Protein AF-A0A7V9I2T6-F1 (afdb_monomer_lite)

Structure (mmCIF, N/CA/C/O backbone):
data_AF-A0A7V9I2T6-F1
#
_entry.id   AF-A0A7V9I2T6-F1
#
loop_
_atom_site.group_PDB
_atom_site.id
_atom_site.type_symbol
_atom_site.label_atom_id
_atom_site.label_alt_id
_atom_site.label_comp_id
_atom_site.label_asym_id
_atom_site.label_entity_id
_atom_site.label_seq_id
_atom_site.pdbx_PDB_ins_code
_atom_site.Cartn_x
_atom_site.Cartn_y
_atom_site.Cartn_z
_atom_site.occupancy
_atom_site.B_iso_or_equiv
_atom_site.auth_seq_id
_atom_site.auth_comp_id
_atom_site.auth_asym_id
_atom_site.auth_atom_id
_atom_site.pdbx_PDB_model_num
ATOM 1 N N . MET A 1 1 ? -1.029 -9.983 8.462 1.00 83.38 1 MET A N 1
ATOM 2 C CA . MET A 1 1 ? -0.947 -9.774 7.002 1.00 83.38 1 MET A CA 1
ATOM 3 C C . MET A 1 1 ? -0.126 -8.538 6.626 1.00 83.38 1 MET A C 1
ATOM 5 O O . MET A 1 1 ? 0.901 -8.696 5.982 1.00 83.38 1 MET A O 1
ATOM 9 N N . LEU A 1 2 ? -0.527 -7.311 7.005 1.00 92.25 2 LEU A N 1
ATOM 10 C CA . LEU A 1 2 ? 0.194 -6.090 6.578 1.00 92.25 2 LEU A CA 1
ATOM 11 C C . LEU A 1 2 ? 1.650 -6.034 7.056 1.00 92.25 2 LEU A C 1
ATOM 13 O O . LEU A 1 2 ? 2.530 -5.641 6.303 1.00 92.25 2 LEU A O 1
ATOM 17 N N . ARG A 1 3 ? 1.924 -6.488 8.281 1.00 95.38 3 ARG A N 1
ATOM 18 C CA . ARG A 1 3 ? 3.292 -6.562 8.807 1.00 95.38 3 ARG A CA 1
ATOM 19 C C . ARG A 1 3 ? 4.178 -7.492 7.972 1.00 95.38 3 ARG A C 1
ATOM 21 O O . ARG A 1 3 ? 5.320 -7.145 7.697 1.00 95.38 3 ARG A O 1
ATOM 28 N N . GLU A 1 4 ? 3.675 -8.665 7.578 1.00 95.12 4 GLU A N 1
ATOM 29 C CA . GLU A 1 4 ? 4.430 -9.578 6.711 1.00 95.12 4 GLU A CA 1
ATOM 30 C C . GLU A 1 4 ? 4.675 -8.962 5.329 1.00 95.12 4 GLU A C 1
ATOM 32 O O . GLU A 1 4 ? 5.794 -9.035 4.824 1.00 95.12 4 GLU A O 1
ATOM 37 N N . LEU A 1 5 ? 3.661 -8.303 4.755 1.00 94.38 5 LEU A N 1
ATOM 38 C CA . LEU A 1 5 ? 3.783 -7.588 3.484 1.00 94.38 5 LEU A CA 1
ATOM 39 C C . LEU A 1 5 ? 4.860 -6.496 3.553 1.00 94.38 5 LEU A C 1
ATOM 41 O O . LEU A 1 5 ? 5.720 -6.418 2.682 1.00 94.38 5 LEU A O 1
ATOM 45 N N . TYR A 1 6 ? 4.856 -5.685 4.610 1.00 96.56 6 TYR A N 1
ATOM 46 C CA . TYR A 1 6 ? 5.815 -4.592 4.786 1.00 96.56 6 TYR A CA 1
ATOM 47 C C . TYR A 1 6 ? 7.231 -5.099 5.036 1.00 96.56 6 TYR A C 1
ATOM 49 O O . TYR A 1 6 ? 8.178 -4.567 4.464 1.00 96.56 6 TYR A O 1
ATOM 57 N N . ARG A 1 7 ? 7.383 -6.207 5.769 1.00 96.31 7 ARG A N 1
ATOM 58 C CA . ARG A 1 7 ? 8.673 -6.895 5.899 1.00 96.31 7 ARG A CA 1
ATOM 59 C C . ARG A 1 7 ? 9.190 -7.392 4.549 1.00 96.31 7 ARG A C 1
ATOM 61 O O . ARG A 1 7 ? 10.387 -7.298 4.270 1.00 96.31 7 ARG A O 1
ATOM 68 N N . TRP A 1 8 ? 8.306 -7.923 3.704 1.00 94.56 8 TRP A N 1
ATOM 69 C CA . TRP A 1 8 ? 8.670 -8.331 2.349 1.00 94.56 8 TRP A CA 1
ATOM 70 C C . TRP A 1 8 ? 9.059 -7.125 1.481 1.00 94.56 8 TRP A C 1
ATOM 72 O O . TRP A 1 8 ? 10.072 -7.202 0.785 1.00 94.56 8 TRP A O 1
ATOM 82 N N . TYR A 1 9 ? 8.338 -6.000 1.574 1.00 95.56 9 TYR A N 1
ATOM 83 C CA . TYR A 1 9 ? 8.719 -4.749 0.910 1.00 95.56 9 TYR A CA 1
ATOM 84 C C . TYR A 1 9 ? 10.081 -4.242 1.368 1.00 95.56 9 TYR A C 1
ATOM 86 O O . TYR A 1 9 ? 10.913 -3.952 0.516 1.00 95.56 9 TYR A O 1
ATOM 94 N N . ARG A 1 10 ? 10.355 -4.226 2.676 1.00 95.25 10 ARG A N 1
ATOM 95 C CA . ARG A 1 10 ? 11.659 -3.841 3.230 1.00 95.25 10 ARG A CA 1
ATOM 96 C C . ARG A 1 10 ? 12.787 -4.692 2.657 1.00 95.25 10 ARG A C 1
ATOM 98 O O . ARG A 1 10 ? 13.790 -4.162 2.192 1.00 95.25 10 ARG A O 1
ATOM 105 N N . ARG A 1 11 ? 12.605 -6.017 2.631 1.00 96.31 11 ARG A N 1
ATOM 106 C CA . ARG A 1 11 ? 13.596 -6.952 2.071 1.00 96.31 11 ARG A CA 1
ATOM 107 C C . ARG A 1 11 ? 13.828 -6.739 0.570 1.00 96.31 11 ARG A C 1
ATOM 109 O O . ARG A 1 11 ? 14.935 -6.974 0.098 1.00 96.31 11 ARG A O 1
ATOM 116 N N . ASN A 1 12 ? 12.810 -6.308 -0.172 1.00 94.88 12 ASN A N 1
ATOM 117 C CA . ASN A 1 12 ? 12.843 -6.204 -1.631 1.00 94.88 12 ASN A CA 1
ATOM 118 C C . ASN A 1 12 ? 12.733 -4.759 -2.137 1.00 94.88 12 ASN A C 1
ATOM 120 O O . ASN A 1 12 ? 12.346 -4.565 -3.289 1.00 94.88 12 ASN A O 1
ATOM 124 N N . GLU A 1 13 ? 13.043 -3.747 -1.317 1.00 93.00 13 GLU A N 1
ATOM 125 C CA . GLU A 1 13 ? 12.696 -2.350 -1.617 1.00 93.00 13 GLU A CA 1
ATOM 126 C C . GLU A 1 13 ? 13.284 -1.900 -2.952 1.00 93.00 13 GLU A C 1
ATOM 128 O O . GLU A 1 13 ? 12.565 -1.382 -3.804 1.00 93.00 13 GLU A O 1
ATOM 133 N N . ARG A 1 14 ? 14.584 -2.137 -3.155 1.00 92.69 14 ARG A N 1
ATOM 134 C CA . ARG A 1 14 ? 15.295 -1.702 -4.362 1.00 92.69 14 ARG A CA 1
ATOM 135 C C . ARG A 1 14 ? 14.697 -2.320 -5.624 1.00 92.69 14 ARG A C 1
ATOM 137 O O . ARG A 1 14 ? 14.379 -1.602 -6.564 1.00 92.69 14 ARG A O 1
ATOM 144 N N . ILE A 1 15 ? 14.507 -3.639 -5.625 1.00 91.12 15 ILE A N 1
ATOM 145 C CA . ILE A 1 15 ? 13.932 -4.364 -6.768 1.00 91.12 15 ILE A CA 1
ATOM 146 C C . ILE A 1 15 ? 12.486 -3.910 -6.997 1.00 91.12 15 ILE A C 1
ATOM 148 O O . ILE A 1 15 ? 12.111 -3.588 -8.119 1.00 91.12 15 ILE A O 1
ATOM 152 N N . SER A 1 16 ? 11.696 -3.802 -5.928 1.00 89.88 16 SER A N 1
ATOM 153 C CA . SER A 1 16 ? 10.300 -3.358 -5.979 1.00 89.88 16 SER A CA 1
ATOM 154 C C . SER A 1 16 ? 10.143 -1.937 -6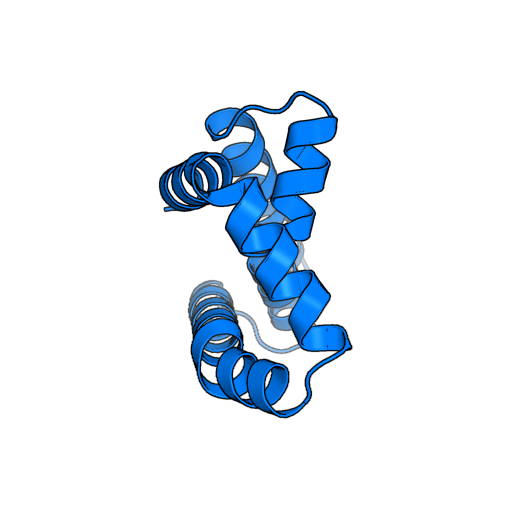.514 1.00 89.88 16 SER A C 1
ATOM 156 O O . SER A 1 16 ? 9.161 -1.654 -7.198 1.00 89.88 16 SER A O 1
ATOM 158 N N . ALA A 1 17 ? 11.074 -1.042 -6.182 1.00 92.00 17 ALA A N 1
ATOM 159 C CA . ALA A 1 17 ? 11.087 0.330 -6.669 1.00 92.00 17 ALA A CA 1
ATOM 160 C C . ALA A 1 17 ? 11.489 0.401 -8.145 1.00 92.00 17 ALA A C 1
ATOM 162 O O . ALA A 1 17 ? 10.865 1.147 -8.891 1.00 92.00 17 ALA A O 1
ATOM 163 N N . ASN A 1 18 ? 12.487 -0.383 -8.562 1.00 91.69 18 ASN A N 1
ATOM 164 C CA . ASN A 1 18 ? 12.922 -0.434 -9.957 1.00 91.69 18 ASN A CA 1
ATOM 165 C C . ASN A 1 18 ? 11.806 -0.972 -10.854 1.00 91.69 18 ASN A C 1
ATOM 167 O O . ASN A 1 18 ? 11.373 -0.272 -11.755 1.00 91.69 18 ASN A O 1
ATOM 171 N N . VAL A 1 19 ? 11.233 -2.134 -10.524 1.00 88.31 19 VAL A N 1
ATOM 172 C CA . VAL A 1 19 ? 10.141 -2.744 -11.307 1.00 88.31 19 VAL A CA 1
ATOM 173 C C . VAL A 1 19 ? 8.951 -1.788 -11.470 1.00 88.31 19 VAL A C 1
ATOM 175 O O . VAL A 1 19 ? 8.388 -1.670 -12.555 1.00 88.31 19 VAL A O 1
ATOM 178 N N . ARG A 1 20 ? 8.575 -1.066 -10.405 1.00 88.06 20 ARG A N 1
ATOM 179 C CA . ARG A 1 20 ? 7.481 -0.079 -10.451 1.00 88.06 20 ARG A CA 1
ATOM 180 C C . ARG A 1 20 ? 7.836 1.227 -11.149 1.00 88.06 20 ARG A C 1
ATOM 182 O O . ARG A 1 20 ? 6.919 1.938 -11.521 1.00 88.06 20 ARG A O 1
ATOM 189 N N . ARG A 1 21 ? 9.112 1.568 -11.290 1.00 89.81 21 ARG A N 1
ATOM 190 C CA . ARG A 1 21 ? 9.547 2.695 -12.118 1.00 89.81 21 ARG A CA 1
ATOM 191 C C . ARG A 1 21 ? 9.577 2.283 -13.587 1.00 89.81 21 ARG A C 1
ATOM 193 O O . ARG A 1 21 ? 9.093 3.007 -14.443 1.00 89.81 21 ARG A O 1
ATOM 200 N N . ASP A 1 22 ? 10.101 1.096 -13.862 1.00 91.69 22 ASP A N 1
ATOM 201 C CA . ASP A 1 22 ? 10.301 0.591 -15.217 1.00 91.69 22 ASP A CA 1
ATOM 202 C C . ASP A 1 22 ? 8.969 0.298 -15.916 1.00 91.69 22 ASP A C 1
ATOM 204 O O . ASP A 1 22 ? 8.871 0.466 -17.129 1.00 91.69 22 ASP A O 1
ATOM 208 N N . ARG A 1 23 ? 7.909 -0.054 -15.168 1.00 89.69 23 ARG A N 1
ATOM 209 C CA . ARG A 1 23 ?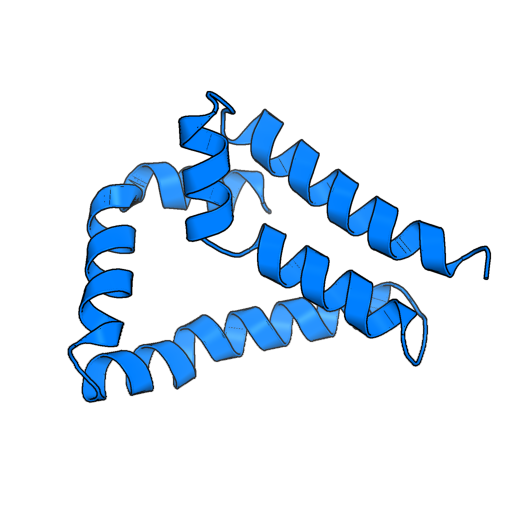 6.556 -0.197 -15.737 1.00 89.69 23 ARG A CA 1
ATOM 210 C C . ARG A 1 23 ? 6.056 1.084 -16.412 1.00 89.69 23 ARG A C 1
ATOM 212 O O . ARG A 1 23 ? 5.344 0.996 -17.398 1.00 89.69 23 ARG A O 1
ATOM 219 N N . GLU A 1 24 ? 6.450 2.265 -15.930 1.00 86.06 24 GLU A N 1
ATOM 220 C CA . GLU A 1 24 ? 6.038 3.541 -16.537 1.00 86.06 24 GLU A CA 1
ATOM 221 C C . GLU A 1 24 ? 6.699 3.763 -17.907 1.00 86.06 24 GLU A C 1
ATOM 223 O O . GLU A 1 24 ? 6.230 4.571 -18.703 1.00 86.06 24 GLU A O 1
ATOM 228 N N . LEU A 1 25 ? 7.787 3.039 -18.188 1.00 91.38 25 LEU A N 1
ATOM 229 C CA . LEU A 1 25 ? 8.607 3.188 -19.389 1.00 91.38 25 LEU A CA 1
ATOM 230 C C . LEU A 1 25 ? 8.469 2.005 -20.358 1.00 91.38 25 LEU A C 1
ATOM 232 O O . LEU A 1 25 ? 8.818 2.132 -21.531 1.00 91.38 25 LEU A O 1
ATOM 236 N N . VAL A 1 26 ? 7.981 0.853 -19.886 1.00 93.75 26 VAL A N 1
ATOM 237 C CA . VAL A 1 26 ? 7.929 -0.401 -20.648 1.00 93.75 26 VAL A CA 1
ATOM 238 C C . VAL A 1 26 ? 6.488 -0.934 -20.681 1.00 93.75 26 VAL A C 1
ATOM 240 O O . VAL A 1 26 ? 6.077 -1.641 -19.759 1.00 93.75 26 VAL A O 1
ATOM 243 N N . PRO A 1 27 ? 5.723 -0.683 -21.763 1.00 90.50 27 PRO A N 1
ATOM 244 C CA . PRO A 1 27 ? 4.309 -1.069 -21.853 1.00 90.50 27 PRO A CA 1
ATOM 245 C C . PRO A 1 27 ? 4.037 -2.566 -21.652 1.00 90.50 27 PRO A C 1
ATOM 247 O O . PRO A 1 27 ? 3.049 -2.940 -21.029 1.00 90.50 27 PRO A O 1
ATOM 250 N N . ALA A 1 28 ? 4.926 -3.441 -22.135 1.00 90.19 28 ALA A N 1
ATOM 251 C CA . ALA A 1 28 ? 4.781 -4.888 -21.948 1.00 90.19 28 ALA A CA 1
ATOM 252 C C . ALA A 1 28 ? 4.919 -5.306 -20.472 1.00 90.19 28 ALA A C 1
ATOM 254 O O . ALA A 1 28 ? 4.231 -6.216 -20.011 1.0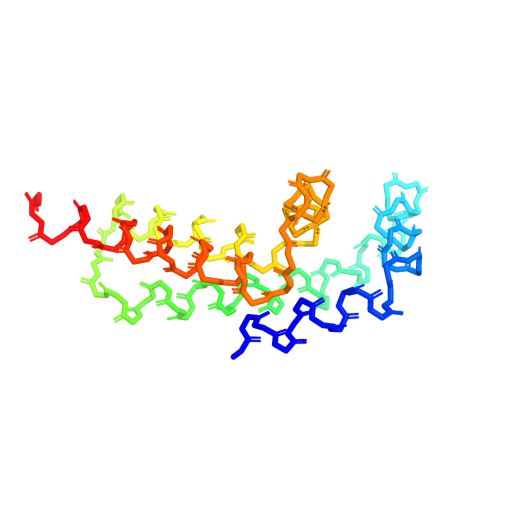0 90.19 28 ALA A O 1
ATOM 255 N N . LEU A 1 29 ? 5.791 -4.624 -19.724 1.00 88.00 29 LEU A N 1
ATOM 256 C CA . LEU A 1 29 ? 5.944 -4.838 -18.289 1.00 88.00 29 LEU A CA 1
ATOM 257 C C . LEU A 1 29 ? 4.737 -4.283 -17.526 1.00 88.00 29 LEU A C 1
ATOM 259 O O . LEU A 1 29 ? 4.270 -4.931 -16.591 1.00 88.00 29 LEU A O 1
ATOM 263 N N . ASP A 1 30 ? 4.212 -3.126 -17.935 1.00 89.81 30 ASP A N 1
ATOM 264 C CA . ASP A 1 30 ? 2.998 -2.562 -17.343 1.00 89.81 30 ASP A CA 1
ATOM 265 C C . ASP A 1 30 ? 1.800 -3.498 -17.503 1.00 89.81 30 ASP A C 1
ATOM 267 O O . ASP A 1 30 ? 1.154 -3.822 -16.510 1.00 89.81 30 ASP A O 1
ATOM 271 N N . ALA A 1 31 ? 1.571 -4.019 -18.713 1.00 89.19 31 ALA A N 1
ATOM 272 C CA . ALA A 1 31 ? 0.502 -4.979 -18.981 1.00 89.19 31 ALA A CA 1
ATOM 273 C C . ALA A 1 31 ? 0.636 -6.243 -18.114 1.00 89.19 31 ALA A C 1
ATOM 275 O O . ALA A 1 31 ? -0.326 -6.670 -17.477 1.00 89.19 31 ALA A O 1
ATOM 276 N N . LEU A 1 32 ? 1.848 -6.800 -18.008 1.00 88.62 32 LEU A N 1
ATOM 277 C CA . LEU A 1 32 ? 2.109 -7.968 -17.165 1.00 88.62 32 LEU A CA 1
ATOM 278 C C . LEU A 1 32 ? 1.816 -7.693 -15.681 1.00 88.62 32 LEU A C 1
ATOM 280 O O . LEU A 1 32 ? 1.216 -8.525 -14.994 1.00 88.62 32 LEU A O 1
ATOM 284 N N . ILE A 1 33 ? 2.253 -6.544 -15.160 1.00 86.56 33 ILE A N 1
ATOM 285 C CA . ILE A 1 33 ? 2.026 -6.160 -13.760 1.00 86.56 33 ILE A CA 1
ATOM 286 C C . ILE A 1 33 ? 0.543 -5.865 -13.512 1.00 86.56 33 ILE A C 1
ATOM 288 O O . ILE A 1 33 ? 0.022 -6.260 -12.464 1.00 86.56 33 ILE A O 1
ATOM 292 N N . ALA A 1 34 ? -0.137 -5.227 -14.465 1.00 86.75 34 ALA A N 1
ATOM 293 C CA . ALA A 1 34 ? -1.560 -4.927 -14.395 1.00 86.75 34 ALA A CA 1
ATOM 294 C C . ALA A 1 34 ? -2.398 -6.212 -14.282 1.00 86.75 34 ALA A C 1
ATOM 296 O O . ALA A 1 34 ? -3.206 -6.346 -13.357 1.00 86.75 34 ALA A O 1
ATOM 297 N N . ASP A 1 35 ? -2.135 -7.190 -15.153 1.00 83.94 35 ASP A N 1
ATOM 298 C CA . ASP A 1 35 ? -2.873 -8.459 -15.204 1.00 83.94 35 ASP A CA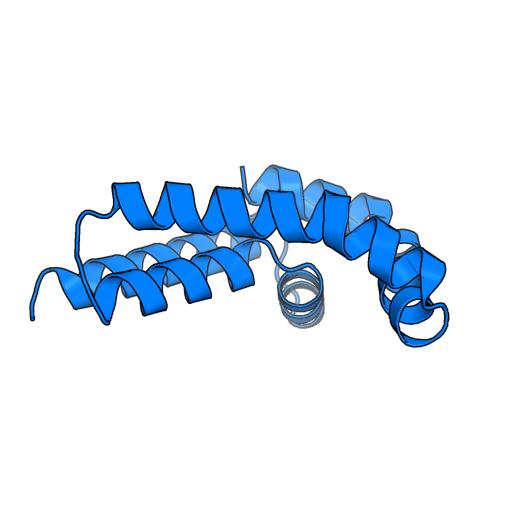 1
ATOM 299 C C . ASP A 1 35 ? -2.597 -9.369 -14.003 1.00 83.94 35 ASP A C 1
ATOM 301 O O . ASP A 1 35 ? -3.433 -10.192 -13.625 1.00 83.94 35 ASP A O 1
ATOM 305 N N . THR A 1 36 ? -1.432 -9.232 -13.367 1.00 82.38 36 THR A N 1
ATOM 306 C CA . THR A 1 36 ? -1.029 -10.111 -12.264 1.00 82.38 36 THR A CA 1
ATOM 307 C C . THR A 1 36 ? -1.145 -9.437 -10.899 1.00 82.38 36 THR A C 1
ATOM 309 O O . THR A 1 36 ? -1.953 -9.847 -10.064 1.00 82.38 36 THR A O 1
ATOM 312 N N . GLY A 1 37 ? -0.314 -8.432 -10.631 1.00 80.69 37 GLY A N 1
ATOM 313 C CA . GLY A 1 37 ? -0.168 -7.803 -9.321 1.00 80.69 37 GLY A CA 1
ATOM 314 C C . GLY A 1 37 ? -1.312 -6.854 -8.987 1.00 80.69 37 GLY A C 1
ATOM 315 O O . GLY A 1 37 ? -1.892 -6.942 -7.896 1.00 80.69 37 GLY A O 1
ATOM 316 N N . ASP A 1 38 ? -1.668 -5.977 -9.926 1.00 84.19 38 ASP A N 1
ATOM 317 C CA . ASP A 1 38 ? -2.702 -4.967 -9.693 1.00 84.19 38 ASP A CA 1
ATOM 318 C C . ASP A 1 38 ? -4.090 -5.616 -9.640 1.00 84.19 38 ASP A C 1
ATOM 320 O O . ASP A 1 38 ? -4.873 -5.305 -8.739 1.00 84.19 38 ASP A O 1
ATOM 324 N N . ALA A 1 39 ? -4.368 -6.588 -10.518 1.00 83.31 39 ALA A N 1
ATOM 325 C CA . ALA A 1 39 ? -5.605 -7.367 -10.502 1.00 83.31 39 ALA A CA 1
ATOM 326 C C . ALA A 1 39 ? -5.834 -8.073 -9.153 1.00 83.31 39 ALA A C 1
ATOM 328 O O . ALA A 1 39 ? -6.888 -7.893 -8.536 1.00 83.31 39 ALA A O 1
ATOM 329 N N . LYS A 1 40 ? -4.828 -8.792 -8.633 1.00 84.00 40 LYS A N 1
ATOM 330 C CA . LYS A 1 40 ? -4.908 -9.471 -7.324 1.00 84.00 40 LYS A CA 1
ATOM 331 C C . LYS A 1 40 ? -5.094 -8.485 -6.172 1.00 84.00 40 LYS A C 1
ATOM 333 O O . LYS A 1 40 ? -5.902 -8.714 -5.273 1.00 84.00 40 LYS A O 1
ATOM 338 N N . THR A 1 41 ? -4.377 -7.362 -6.203 1.00 85.00 41 THR A N 1
ATOM 339 C CA . THR A 1 41 ? -4.514 -6.295 -5.196 1.00 85.00 41 THR A CA 1
ATOM 340 C C . THR A 1 41 ? -5.917 -5.689 -5.217 1.00 85.00 41 THR A C 1
ATOM 342 O O . THR A 1 41 ? -6.531 -5.476 -4.168 1.00 85.00 41 THR A O 1
ATOM 345 N N . ALA A 1 42 ? -6.457 -5.441 -6.411 1.00 85.69 42 ALA A N 1
ATOM 346 C CA . ALA A 1 42 ? -7.793 -4.900 -6.598 1.00 85.69 42 ALA A CA 1
ATOM 347 C C . ALA A 1 42 ? -8.881 -5.887 -6.155 1.00 85.69 42 ALA A C 1
ATOM 349 O O . ALA A 1 42 ? -9.864 -5.470 -5.538 1.00 85.69 42 ALA A O 1
ATOM 350 N N . GLU A 1 43 ? -8.713 -7.178 -6.437 1.00 87.50 43 GLU A N 1
ATOM 351 C CA . GLU A 1 43 ? -9.604 -8.241 -5.975 1.00 87.50 43 GLU A CA 1
ATOM 352 C C . GLU A 1 43 ? -9.614 -8.327 -4.447 1.00 87.50 43 GLU A C 1
ATOM 354 O O . GLU A 1 43 ? -10.681 -8.241 -3.835 1.00 87.50 43 GLU A O 1
ATOM 359 N N . LEU A 1 44 ? -8.436 -8.367 -3.818 1.00 85.31 44 LEU A N 1
ATOM 360 C CA . LEU A 1 44 ? -8.304 -8.377 -2.363 1.00 85.31 44 LEU A CA 1
ATOM 361 C C . LEU A 1 44 ? -8.956 -7.138 -1.730 1.00 85.31 44 LEU A C 1
ATOM 363 O O . LEU A 1 44 ? -9.713 -7.257 -0.765 1.00 85.31 44 LEU A O 1
ATOM 367 N N . ALA A 1 45 ? -8.739 -5.950 -2.302 1.00 86.25 45 ALA A N 1
ATOM 368 C CA . ALA A 1 45 ? -9.372 -4.721 -1.831 1.00 86.25 45 ALA A CA 1
ATOM 369 C C . ALA A 1 45 ? -10.903 -4.752 -1.969 1.00 86.25 45 ALA A C 1
ATOM 371 O O . ALA A 1 45 ? -11.617 -4.260 -1.091 1.00 86.25 45 ALA A O 1
ATOM 372 N N . ARG A 1 46 ? -11.432 -5.343 -3.049 1.00 85.62 46 ARG A N 1
ATOM 373 C CA . ARG A 1 46 ? -12.879 -5.526 -3.253 1.00 85.62 46 ARG A CA 1
ATOM 374 C C . ARG A 1 46 ? -13.471 -6.524 -2.260 1.00 85.62 46 ARG A C 1
ATOM 376 O O . ARG A 1 46 ? -14.536 -6.229 -1.714 1.00 85.62 46 ARG A O 1
ATOM 383 N N . ALA A 1 47 ? -12.804 -7.655 -2.033 1.00 85.12 47 ALA A N 1
ATOM 384 C CA . ALA A 1 47 ? -13.236 -8.702 -1.110 1.00 85.12 47 ALA A CA 1
ATOM 385 C C . ALA A 1 47 ? -13.251 -8.191 0.336 1.00 85.12 47 ALA A C 1
ATOM 387 O O . ALA A 1 47 ? -14.271 -8.286 1.019 1.00 85.12 47 ALA A O 1
ATOM 388 N N . LEU A 1 48 ? -12.169 -7.535 0.768 1.00 78.62 48 LEU A N 1
ATOM 389 C CA . LEU A 1 48 ? -12.095 -6.921 2.092 1.00 78.62 48 LEU A CA 1
ATOM 390 C C . LEU A 1 48 ? -13.180 -5.854 2.266 1.00 78.62 48 LEU A C 1
ATOM 392 O O . LEU A 1 48 ? -13.895 -5.881 3.261 1.00 78.62 48 LEU A O 1
ATOM 396 N N . ALA A 1 49 ? -13.385 -4.973 1.279 1.00 81.06 49 ALA A N 1
ATOM 397 C CA . ALA A 1 49 ? -14.442 -3.962 1.339 1.00 81.06 49 ALA A CA 1
ATOM 398 C C . ALA A 1 49 ? -15.863 -4.554 1.392 1.00 81.06 49 ALA A C 1
ATOM 400 O O . ALA A 1 49 ? -16.751 -3.928 1.968 1.00 81.06 49 ALA A O 1
ATOM 401 N N . ALA A 1 5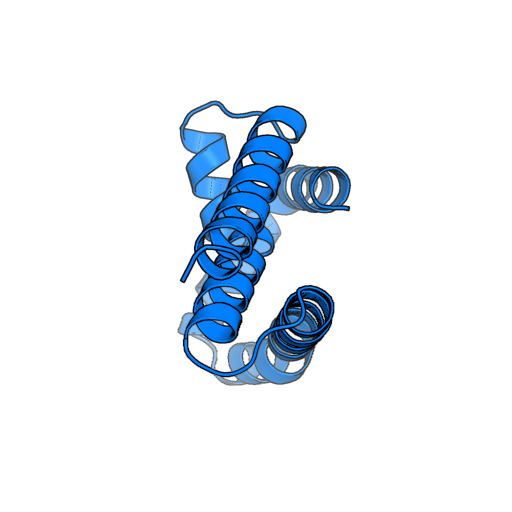0 ? -16.097 -5.735 0.808 1.00 80.06 50 ALA A N 1
ATOM 402 C CA . ALA A 1 50 ? -17.383 -6.425 0.897 1.00 80.06 50 ALA A CA 1
ATOM 403 C C . ALA A 1 50 ? -17.665 -6.937 2.322 1.00 80.06 50 ALA A C 1
ATOM 405 O O . ALA A 1 50 ? -18.799 -6.829 2.786 1.00 80.06 50 ALA A O 1
ATOM 406 N N . GLY A 1 51 ? -16.633 -7.400 3.037 1.00 76.31 51 GLY A N 1
ATOM 407 C CA . GLY A 1 51 ? -16.736 -7.860 4.428 1.00 76.31 51 GLY A CA 1
ATOM 408 C C . GLY A 1 51 ? -17.106 -6.768 5.440 1.00 76.31 51 GLY A C 1
ATOM 409 O O . GLY A 1 51 ? -17.600 -7.080 6.518 1.00 76.31 51 GLY A O 1
ATOM 410 N N . PHE A 1 52 ? -16.935 -5.488 5.091 1.00 71.75 52 PHE A N 1
ATOM 411 C CA . PHE A 1 52 ? -17.350 -4.352 5.930 1.00 71.75 52 PHE A CA 1
ATOM 412 C C . PHE A 1 52 ? -18.809 -3.916 5.711 1.00 71.75 52 PHE A C 1
ATOM 414 O O . PHE A 1 52 ? -19.213 -2.891 6.256 1.00 71.75 52 PHE A O 1
ATOM 421 N N . GLY A 1 53 ? -19.584 -4.673 4.921 1.00 61.00 53 GLY A N 1
ATOM 422 C CA . GLY A 1 53 ? -21.045 -4.620 4.888 1.00 61.00 53 GLY A CA 1
ATOM 423 C C . GLY A 1 53 ? -21.635 -3.224 4.712 1.00 61.00 53 GLY A C 1
ATOM 424 O O . GLY A 1 53 ? -22.243 -2.722 5.640 1.00 61.00 53 GLY A O 1
ATOM 425 N N . ASN A 1 54 ? -21.467 -2.595 3.542 1.00 61.28 54 ASN A N 1
ATOM 426 C CA . ASN A 1 54 ? -22.221 -1.396 3.150 1.00 61.28 54 ASN A CA 1
ATOM 427 C C . ASN A 1 54 ? -22.184 -1.183 1.623 1.00 61.28 54 ASN A C 1
ATOM 429 O O . ASN A 1 54 ? -21.175 -1.459 0.968 1.00 61.28 54 ASN A O 1
ATOM 433 N N . ARG A 1 55 ? -23.281 -0.690 1.027 1.00 64.31 55 ARG A N 1
ATOM 434 C CA . ARG A 1 55 ? -23.367 -0.308 -0.402 1.00 64.31 55 ARG A CA 1
ATOM 435 C C . ARG A 1 55 ? -22.998 1.181 -0.573 1.00 64.31 55 ARG A C 1
ATOM 437 O O . ARG A 1 55 ? -23.078 1.959 0.369 1.00 64.31 55 ARG A O 1
ATOM 444 N N . GLY A 1 56 ? -22.567 1.602 -1.766 1.00 69.38 56 GLY A N 1
ATOM 445 C CA . GLY A 1 56 ? -22.352 3.028 -2.082 1.00 69.38 56 GLY A CA 1
ATOM 446 C C . GLY A 1 56 ? -21.010 3.637 -1.627 1.00 69.38 56 GLY A C 1
ATOM 447 O O . GLY A 1 56 ? -19.955 3.006 -1.730 1.00 69.38 56 GLY A O 1
ATOM 448 N N . ARG A 1 57 ? -21.034 4.907 -1.193 1.00 66.06 57 ARG A N 1
ATOM 449 C CA . ARG A 1 57 ? -19.853 5.721 -0.817 1.00 66.06 57 ARG A CA 1
ATOM 450 C C . ARG A 1 57 ? -18.989 5.090 0.295 1.00 66.06 57 ARG A C 1
ATOM 452 O O . ARG A 1 57 ? -17.771 5.050 0.106 1.00 66.06 57 ARG A O 1
ATOM 459 N N . PRO A 1 58 ? -19.570 4.499 1.357 1.00 72.00 58 PRO A N 1
ATOM 460 C CA . PRO A 1 58 ? -18.861 3.667 2.328 1.00 72.00 58 PRO A CA 1
ATOM 461 C C . PRO A 1 58 ? -17.885 2.634 1.759 1.00 72.00 58 PRO A C 1
ATOM 463 O O . PRO A 1 58 ? -16.704 2.589 2.112 1.00 72.00 58 PRO A O 1
ATOM 466 N N . ARG A 1 59 ? -18.360 1.831 0.803 1.00 81.44 59 ARG A N 1
ATOM 467 C CA . ARG A 1 59 ? -17.579 0.760 0.175 1.00 81.44 59 ARG A CA 1
ATOM 468 C C . ARG A 1 59 ? -16.393 1.308 -0.611 1.00 81.44 59 ARG A C 1
ATOM 470 O O . ARG A 1 59 ? -15.339 0.678 -0.655 1.00 81.44 59 ARG A O 1
ATOM 477 N N . ARG A 1 60 ? -16.555 2.485 -1.227 1.00 84.69 60 ARG A N 1
ATOM 478 C CA . ARG A 1 60 ? -15.482 3.159 -1.974 1.00 84.69 60 ARG A CA 1
ATOM 479 C C . ARG A 1 60 ? -14.371 3.635 -1.041 1.00 84.69 60 ARG A C 1
ATOM 481 O O . ARG A 1 60 ? -13.209 3.419 -1.368 1.00 84.69 60 ARG A O 1
ATOM 488 N N . ALA A 1 61 ? -14.721 4.216 0.108 1.00 87.19 61 ALA A N 1
ATOM 489 C CA . ALA A 1 61 ? -13.749 4.689 1.094 1.00 87.19 61 ALA A CA 1
ATOM 490 C C . ALA A 1 61 ? -12.936 3.536 1.700 1.00 87.19 61 ALA A C 1
ATOM 492 O O . ALA A 1 61 ? -11.710 3.605 1.744 1.00 87.19 61 ALA A O 1
ATOM 493 N N . VAL A 1 62 ? -13.602 2.445 2.092 1.00 89.56 62 VAL A N 1
ATOM 494 C CA . VAL A 1 62 ? -12.919 1.248 2.610 1.00 89.56 62 VAL A CA 1
ATOM 495 C C . VAL A 1 62 ? -12.006 0.640 1.550 1.00 89.56 62 VAL A C 1
ATOM 497 O O . VAL A 1 62 ? -10.845 0.365 1.834 1.00 89.56 62 VAL A O 1
ATOM 500 N N . ARG A 1 63 ? -12.492 0.488 0.310 1.00 89.50 63 ARG A N 1
ATOM 501 C CA . ARG A 1 63 ? -11.674 -0.027 -0.796 1.00 89.50 63 ARG A CA 1
ATOM 502 C C . ARG A 1 63 ? -10.428 0.831 -1.019 1.00 89.50 63 ARG A C 1
ATOM 504 O O . ARG A 1 63 ? -9.348 0.275 -1.148 1.00 89.50 63 ARG A O 1
ATOM 511 N N . ALA A 1 64 ? -10.568 2.158 -1.026 1.00 91.50 64 ALA A N 1
ATOM 512 C CA . ALA A 1 64 ? -9.437 3.072 -1.182 1.00 91.50 64 ALA A CA 1
ATOM 513 C C . ALA A 1 64 ? -8.425 2.937 -0.032 1.00 91.50 64 ALA A C 1
ATOM 515 O O . ALA A 1 64 ? -7.230 2.825 -0.285 1.00 91.50 64 ALA A O 1
ATOM 516 N N . ALA A 1 65 ? -8.894 2.872 1.218 1.00 93.50 65 ALA A N 1
ATOM 517 C CA . ALA A 1 65 ? -8.020 2.681 2.374 1.00 93.50 65 ALA A CA 1
ATOM 518 C C . ALA A 1 65 ? -7.269 1.339 2.324 1.00 93.50 65 ALA A C 1
ATOM 520 O O . ALA A 1 65 ? -6.087 1.284 2.654 1.00 93.50 65 ALA A O 1
ATOM 521 N N . VAL A 1 66 ? -7.928 0.264 1.876 1.00 92.75 66 VAL A N 1
ATOM 522 C CA . VAL A 1 66 ? -7.279 -1.041 1.690 1.00 92.75 66 VAL A CA 1
ATOM 523 C C . VAL A 1 66 ? -6.252 -0.990 0.559 1.00 92.75 66 VAL A C 1
ATOM 525 O O . VAL A 1 66 ? -5.148 -1.492 0.738 1.00 92.75 66 VAL A O 1
ATOM 528 N N . SER A 1 67 ? -6.568 -0.352 -0.572 1.00 92.88 67 SER A N 1
ATOM 529 C CA . SER A 1 67 ? -5.604 -0.164 -1.663 1.00 92.88 67 SER A CA 1
ATOM 530 C C . SER A 1 67 ? -4.354 0.587 -1.194 1.00 92.88 67 SER A C 1
ATOM 532 O O . SER A 1 67 ? -3.253 0.132 -1.474 1.00 92.88 67 SER A O 1
ATOM 534 N N . LEU A 1 68 ? -4.506 1.659 -0.407 1.00 95.50 68 LEU A N 1
ATOM 535 C CA . LEU A 1 68 ? -3.373 2.368 0.204 1.00 95.50 68 LEU A CA 1
ATOM 536 C C . LEU A 1 68 ? -2.577 1.471 1.160 1.00 95.50 68 LEU A C 1
ATOM 538 O O . LEU A 1 68 ? -1.353 1.499 1.165 1.00 95.50 68 LEU A O 1
ATOM 542 N N . ALA A 1 69 ? -3.255 0.642 1.956 1.00 95.75 69 ALA A N 1
ATOM 543 C CA . ALA A 1 69 ? -2.583 -0.249 2.898 1.00 95.75 69 ALA A CA 1
ATOM 544 C C . ALA A 1 69 ? -1.713 -1.301 2.191 1.00 95.75 69 ALA A C 1
ATOM 546 O O . ALA A 1 69 ? -0.688 -1.713 2.733 1.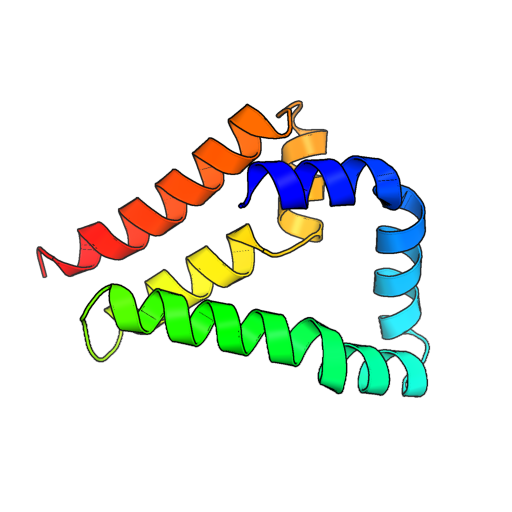00 95.75 69 ALA A O 1
ATOM 547 N N . LEU A 1 70 ? -2.118 -1.733 0.995 1.00 93.56 70 LEU A N 1
ATOM 548 C CA . LEU A 1 70 ? -1.397 -2.710 0.181 1.00 93.56 70 LEU A CA 1
ATOM 549 C C . LEU A 1 70 ? -0.336 -2.066 -0.723 1.00 93.56 70 LEU A C 1
ATOM 551 O O . LEU A 1 70 ? 0.577 -2.760 -1.167 1.00 93.56 70 LEU A O 1
ATOM 555 N N . ASP A 1 71 ? -0.430 -0.765 -0.987 1.00 93.75 71 ASP A N 1
ATOM 556 C CA . ASP A 1 71 ? 0.449 -0.058 -1.912 1.00 93.75 71 ASP A CA 1
ATOM 557 C C . ASP A 1 71 ? 1.887 0.098 -1.378 1.00 93.75 71 ASP A C 1
ATOM 559 O O . ASP A 1 71 ? 2.146 0.454 -0.225 1.00 93.75 71 ASP A O 1
ATOM 563 N N . PHE A 1 72 ? 2.850 -0.158 -2.261 1.00 93.88 72 PHE A N 1
ATOM 564 C CA . PHE A 1 72 ? 4.273 -0.083 -1.943 1.00 93.88 72 PHE A CA 1
ATOM 565 C C . PHE A 1 72 ? 4.751 1.347 -1.734 1.00 93.88 72 PHE A C 1
ATOM 567 O O . PHE A 1 72 ? 5.564 1.591 -0.843 1.00 93.88 72 PHE A O 1
ATOM 574 N N . TRP A 1 73 ? 4.272 2.295 -2.541 1.00 94.38 73 TRP A N 1
ATOM 575 C CA . TRP A 1 73 ? 4.700 3.687 -2.433 1.00 94.38 73 TRP A CA 1
ATOM 576 C C . TRP A 1 73 ? 4.216 4.315 -1.127 1.00 94.38 73 TRP A C 1
ATOM 578 O O . TRP A 1 73 ? 4.962 5.061 -0.491 1.00 94.38 73 TRP A O 1
ATOM 588 N N . THR A 1 74 ? 3.031 3.919 -0.669 1.00 96.50 74 THR A N 1
ATOM 589 C CA . THR A 1 74 ? 2.494 4.254 0.650 1.00 96.50 74 THR A CA 1
ATOM 590 C C . THR A 1 74 ? 3.400 3.725 1.760 1.00 96.50 74 THR A C 1
ATOM 592 O O . THR A 1 74 ? 3.867 4.513 2.583 1.00 96.50 74 THR A O 1
ATOM 595 N N . TRP A 1 75 ? 3.739 2.429 1.761 1.00 96.94 75 TRP A N 1
ATOM 596 C CA . TRP A 1 75 ? 4.697 1.877 2.733 1.00 96.94 75 TRP A CA 1
ATOM 597 C C . TRP A 1 75 ? 6.049 2.605 2.689 1.00 96.94 75 TRP A C 1
ATOM 599 O O . TRP A 1 75 ? 6.570 2.998 3.731 1.00 96.94 75 TRP A O 1
ATOM 609 N N . ARG A 1 76 ? 6.598 2.849 1.494 1.00 95.94 76 ARG A N 1
ATOM 610 C CA . ARG A 1 76 ? 7.905 3.496 1.319 1.00 95.94 76 ARG A CA 1
ATOM 611 C C . ARG A 1 76 ? 7.911 4.930 1.847 1.00 95.94 76 ARG A C 1
ATOM 613 O O . ARG A 1 76 ? 8.906 5.369 2.419 1.00 95.94 76 ARG A O 1
ATOM 620 N N . ARG A 1 77 ? 6.805 5.664 1.684 1.00 97.25 77 ARG A N 1
ATOM 621 C CA . ARG A 1 77 ? 6.626 6.993 2.280 1.00 97.25 77 ARG A CA 1
ATOM 622 C C . ARG A 1 77 ? 6.622 6.914 3.806 1.00 97.25 77 ARG A C 1
ATOM 624 O O . ARG A 1 77 ? 7.343 7.683 4.424 1.00 97.25 77 ARG A O 1
ATOM 631 N N . LEU A 1 78 ? 5.880 5.974 4.399 1.00 97.38 78 LEU A N 1
ATOM 632 C CA . LEU A 1 78 ? 5.849 5.779 5.857 1.00 97.38 78 LEU A CA 1
ATOM 633 C C . LEU A 1 78 ? 7.228 5.399 6.418 1.00 97.38 78 LEU A C 1
ATOM 635 O O . LEU A 1 78 ? 7.649 5.951 7.430 1.00 97.38 78 LEU A O 1
ATOM 639 N N . ALA A 1 79 ? 7.958 4.515 5.736 1.00 96.12 79 ALA A N 1
ATOM 640 C CA . ALA A 1 79 ? 9.313 4.132 6.128 1.00 96.12 79 ALA A CA 1
ATOM 641 C C . ALA A 1 79 ? 10.284 5.328 6.107 1.00 96.12 79 ALA A C 1
ATOM 643 O O . ALA A 1 79 ? 11.117 5.460 6.999 1.00 96.12 79 ALA A O 1
ATOM 644 N N . ARG A 1 80 ? 10.142 6.245 5.137 1.00 96.19 80 ARG A N 1
ATOM 645 C CA . ARG A 1 80 ? 10.921 7.499 5.076 1.00 96.19 80 ARG A CA 1
ATOM 646 C C . ARG A 1 80 ? 10.601 8.478 6.206 1.00 96.19 80 ARG A C 1
ATOM 648 O O . ARG A 1 80 ? 11.456 9.285 6.541 1.00 96.19 80 ARG A O 1
ATOM 655 N N . GLU A 1 81 ? 9.414 8.385 6.801 1.00 97.31 81 GLU A N 1
ATOM 656 C CA . GLU A 1 81 ? 9.048 9.107 8.030 1.00 97.31 81 GLU A CA 1
ATOM 657 C C . GLU A 1 81 ? 9.535 8.386 9.306 1.00 97.31 81 GLU A C 1
ATOM 659 O O . GLU A 1 81 ? 9.200 8.790 10.415 1.00 97.31 81 GLU A O 1
ATOM 664 N N . GLY A 1 82 ? 10.306 7.299 9.175 1.00 96.25 82 GLY A N 1
ATOM 665 C CA . GLY A 1 82 ? 10.869 6.553 10.303 1.00 96.25 82 GLY A CA 1
ATOM 666 C C . GLY A 1 82 ? 9.939 5.495 10.905 1.00 96.25 82 GLY A C 1
ATOM 667 O O . GLY A 1 82 ? 10.243 4.948 11.964 1.00 96.25 82 GLY A O 1
ATOM 668 N N . LEU A 1 83 ? 8.809 5.175 10.262 1.00 96.50 83 LEU A N 1
ATOM 669 C CA . LEU A 1 83 ? 7.913 4.123 10.745 1.00 96.50 83 LEU A CA 1
ATOM 670 C C . LEU A 1 83 ? 8.428 2.736 10.356 1.00 96.50 83 LEU A C 1
ATOM 672 O O . LEU A 1 83 ? 8.493 2.378 9.178 1.00 96.50 83 LEU A O 1
ATOM 676 N N . ASP A 1 84 ? 8.699 1.914 11.368 1.00 92.19 84 ASP A N 1
ATOM 677 C CA . ASP A 1 84 ? 8.984 0.500 11.162 1.00 92.19 84 ASP A CA 1
ATOM 678 C C . ASP A 1 84 ? 7.759 -0.303 10.693 1.00 92.19 84 ASP A C 1
ATOM 680 O O . ASP A 1 84 ? 6.615 0.150 10.787 1.00 92.19 84 ASP A O 1
ATOM 684 N N . ASP A 1 85 ? 7.982 -1.535 10.219 1.00 93.19 85 ASP A N 1
ATOM 685 C CA . ASP A 1 85 ? 6.940 -2.369 9.598 1.00 93.19 85 ASP A CA 1
ATOM 686 C C . ASP A 1 85 ? 5.702 -2.549 10.495 1.00 93.19 85 ASP A C 1
ATOM 688 O O . ASP A 1 85 ? 4.570 -2.520 10.013 1.00 93.19 85 ASP A O 1
ATOM 692 N N . SER A 1 86 ? 5.898 -2.723 11.808 1.00 95.69 86 SER A N 1
ATOM 693 C CA . SER A 1 86 ? 4.802 -2.901 12.770 1.00 95.69 86 SER A CA 1
ATOM 694 C C . SER A 1 86 ? 4.013 -1.600 13.015 1.00 95.69 86 SER A C 1
ATOM 696 O O . SER A 1 86 ? 2.791 -1.630 12.839 1.00 95.69 86 SER A O 1
ATOM 698 N N . PRO A 1 87 ? 4.645 -0.460 13.375 1.00 97.06 87 PRO A N 1
ATOM 699 C CA . PRO A 1 87 ? 3.967 0.837 13.438 1.00 97.06 87 PRO A CA 1
ATOM 700 C C . PRO A 1 87 ? 3.249 1.236 12.143 1.00 97.06 87 PRO A C 1
ATOM 702 O O . PRO A 1 87 ? 2.082 1.623 12.193 1.00 97.06 87 PRO A O 1
ATOM 705 N N . ALA A 1 88 ? 3.895 1.079 10.983 1.00 97.75 88 ALA A N 1
ATOM 706 C CA . ALA A 1 88 ? 3.297 1.390 9.686 1.00 97.75 88 ALA A CA 1
ATOM 707 C C . ALA A 1 88 ? 2.071 0.507 9.403 1.00 97.75 88 ALA A C 1
ATOM 709 O O . ALA A 1 88 ? 1.014 1.003 9.005 1.00 97.75 88 ALA A O 1
ATOM 710 N N . ALA A 1 89 ? 2.174 -0.805 9.653 1.00 97.06 89 ALA A N 1
ATOM 711 C CA . ALA A 1 89 ? 1.060 -1.733 9.462 1.00 97.06 89 ALA A CA 1
ATOM 712 C C . ALA A 1 89 ? -0.119 -1.405 10.385 1.00 97.06 89 ALA A C 1
ATOM 714 O O . ALA A 1 89 ? -1.275 -1.506 9.967 1.00 97.06 89 ALA A O 1
ATOM 715 N N . ARG A 1 90 ? 0.159 -0.998 11.630 1.00 97.50 90 ARG A N 1
ATOM 716 C CA . ARG A 1 90 ? -0.875 -0.566 12.574 1.00 97.50 90 ARG A CA 1
ATOM 717 C C . ARG A 1 90 ? -1.567 0.707 12.094 1.00 97.50 90 ARG A C 1
ATOM 719 O O . ARG A 1 90 ? -2.793 0.721 12.050 1.00 97.50 90 ARG A O 1
ATOM 726 N N . LEU A 1 91 ? -0.804 1.718 11.677 1.00 97.81 91 LEU A N 1
ATOM 727 C CA . LEU A 1 91 ? -1.345 2.970 11.143 1.00 97.81 91 LEU A CA 1
ATOM 728 C C . LEU A 1 91 ? -2.305 2.710 9.974 1.00 97.81 91 LEU A C 1
ATOM 730 O O . LEU A 1 91 ? -3.429 3.211 9.972 1.00 97.81 91 LEU A O 1
ATOM 734 N N . MET A 1 92 ? -1.904 1.870 9.016 1.00 97.25 92 MET A N 1
ATOM 735 C CA . MET A 1 92 ? -2.759 1.558 7.871 1.00 97.25 92 MET A CA 1
ATOM 736 C C . MET A 1 92 ? -3.965 0.686 8.227 1.00 97.25 92 MET A C 1
ATOM 738 O O . MET A 1 92 ? -5.057 0.907 7.700 1.00 97.25 92 MET A O 1
ATOM 742 N N . ALA A 1 93 ? -3.822 -0.262 9.156 1.00 94.56 93 ALA A N 1
ATOM 743 C CA . ALA A 1 93 ? -4.962 -1.021 9.666 1.00 94.56 93 ALA A CA 1
ATOM 744 C C . ALA A 1 93 ? -5.986 -0.107 10.362 1.00 94.56 93 ALA A C 1
ATOM 746 O O . ALA A 1 93 ? -7.194 -0.273 10.179 1.00 94.56 93 ALA A O 1
ATOM 747 N N . ASP A 1 94 ? -5.516 0.879 11.126 1.00 95.19 94 ASP A N 1
ATOM 748 C CA . ASP A 1 94 ? -6.375 1.844 11.805 1.00 95.19 94 ASP A CA 1
ATOM 749 C C . ASP A 1 94 ? -7.041 2.809 10.813 1.00 95.19 94 ASP A C 1
ATOM 751 O O . ASP A 1 94 ? -8.231 3.093 10.960 1.00 95.19 94 ASP A O 1
ATOM 755 N N . ALA A 1 95 ? -6.356 3.209 9.736 1.00 94.56 95 ALA A N 1
ATOM 756 C CA . ALA A 1 95 ? -6.961 3.963 8.636 1.00 94.56 95 ALA A CA 1
ATOM 757 C C . ALA A 1 95 ? -8.102 3.184 7.950 1.00 94.56 95 ALA A C 1
ATOM 759 O O . ALA A 1 95 ? -9.186 3.734 7.735 1.00 94.56 95 ALA A O 1
ATOM 760 N N . VAL A 1 96 ? -7.910 1.887 7.674 1.00 91.50 96 VAL A N 1
ATOM 761 C CA . VAL A 1 96 ? -8.961 1.011 7.118 1.00 91.50 96 VAL A CA 1
ATOM 762 C C . VAL A 1 96 ? -10.147 0.895 8.079 1.00 91.50 96 VAL A C 1
ATOM 764 O O . VAL A 1 96 ? -11.299 1.041 7.667 1.00 91.50 96 VAL A O 1
ATOM 767 N N . ARG A 1 97 ? -9.888 0.691 9.377 1.00 89.38 97 ARG A N 1
ATOM 768 C CA . ARG A 1 97 ? -10.941 0.636 10.405 1.00 89.38 97 ARG A CA 1
ATOM 769 C C . ARG A 1 97 ? -11.696 1.955 10.521 1.00 89.38 97 ARG A C 1
ATOM 771 O O . ARG A 1 97 ? -12.915 1.937 10.660 1.00 89.38 97 ARG A O 1
ATOM 778 N N . ALA A 1 98 ? -11.008 3.092 10.463 1.00 90.38 98 ALA A N 1
ATOM 779 C CA . ALA A 1 98 ? -11.636 4.409 10.499 1.00 90.38 98 ALA A CA 1
ATOM 780 C C . ALA A 1 98 ? -12.530 4.634 9.272 1.00 90.38 98 ALA A C 1
ATOM 782 O O . ALA A 1 98 ? -13.668 5.088 9.420 1.00 90.38 98 ALA A O 1
ATOM 783 N N . ALA A 1 99 ? -12.052 4.242 8.086 1.00 88.44 99 ALA A N 1
ATOM 784 C CA . ALA A 1 99 ? -12.842 4.260 6.862 1.00 88.44 99 ALA A CA 1
ATOM 785 C C . ALA A 1 99 ? -14.088 3.373 6.976 1.00 88.44 99 ALA A C 1
ATOM 787 O O . ALA A 1 99 ? -15.131 3.758 6.467 1.00 88.44 99 ALA A O 1
ATOM 788 N N . ALA A 1 100 ? -14.014 2.235 7.675 1.00 84.19 100 ALA A N 1
ATOM 789 C CA . ALA A 1 100 ? -15.164 1.366 7.928 1.00 84.19 100 ALA A CA 1
ATOM 790 C C . ALA A 1 100 ? -16.128 1.924 8.995 1.00 84.19 100 ALA A C 1
ATOM 792 O O . ALA A 1 100 ? -17.340 1.840 8.828 1.00 84.19 100 ALA A O 1
ATOM 793 N N . ARG A 1 101 ? -15.619 2.536 10.074 1.00 79.25 101 ARG A N 1
ATOM 794 C CA . ARG A 1 101 ? -16.426 3.075 11.191 1.00 79.25 101 ARG A CA 1
ATOM 795 C C . ARG A 1 101 ? -17.216 4.324 10.829 1.00 79.25 101 ARG A C 1
ATOM 797 O O . ARG A 1 101 ? -18.362 4.442 11.253 1.00 79.25 101 ARG A O 1
ATOM 804 N N . LYS A 1 102 ? -16.640 5.239 10.036 1.00 61.78 102 LYS A N 1
ATOM 805 C CA . LYS A 1 102 ? -17.372 6.417 9.527 1.00 61.78 102 LYS A CA 1
ATOM 806 C C . LYS A 1 102 ? -18.595 6.034 8.686 1.00 61.78 102 LYS A C 1
ATOM 808 O O . LYS A 1 102 ? -19.454 6.872 8.471 1.00 61.78 102 LYS A O 1
ATOM 813 N N . ASN A 1 103 ? -18.699 4.769 8.283 1.00 54.09 103 ASN A N 1
ATOM 814 C CA . ASN A 1 103 ? -19.824 4.242 7.527 1.00 54.09 103 ASN A CA 1
ATOM 815 C C . ASN A 1 103 ? -20.899 3.557 8.380 1.00 54.09 103 ASN A C 1
ATOM 817 O O . ASN A 1 103 ? -21.931 3.192 7.840 1.00 54.09 103 ASN A O 1
ATOM 821 N N . ALA A 1 104 ? -20.655 3.329 9.674 1.00 51.22 104 ALA A N 1
ATOM 822 C CA . ALA A 1 104 ? -21.633 2.726 10.586 1.00 51.22 104 ALA A CA 1
ATOM 823 C C . ALA A 1 104 ? -22.476 3.778 11.337 1.00 51.22 104 ALA A C 1
ATOM 825 O O . ALA A 1 104 ? -23.369 3.420 12.096 1.00 51.22 104 ALA A O 1
ATOM 826 N N . ARG A 1 105 ? -22.156 5.070 11.175 1.00 49.47 105 ARG A N 1
ATOM 827 C CA . ARG A 1 105 ? -22.799 6.214 11.851 1.00 49.47 105 ARG A CA 1
ATOM 828 C C . ARG A 1 105 ? -23.420 7.230 10.874 1.00 49.47 105 ARG A C 1
ATOM 830 O O . ARG A 1 105 ? -23.700 8.351 11.287 1.00 49.47 105 ARG A O 1
ATOM 837 N N . SER A 1 106 ? -23.572 6.882 9.595 1.00 46.81 106 SER A N 1
ATOM 838 C CA . SER A 1 106 ? -24.215 7.717 8.564 1.00 46.81 106 SER A CA 1
ATOM 839 C C . SER A 1 106 ? -25.439 7.031 7.999 1.00 46.81 106 SER A C 1
ATOM 841 O O . SER A 1 106 ? -25.389 5.787 7.892 1.00 46.81 106 SER A O 1
#

Radius of gyration: 14.87 Å; chains: 1; bounding box: 40×19×35 Å

pLDDT: mean 87.38, std 11.08, range [46.81, 97.81]

Secondary structure (DSSP, 8-state):
-HHHHHHHHHHTHHHHHHHHHHTTT-HHHHHHHIIIIIHHHHHHHHHHHHHT---SHHHHHHHHHHHHHH-HHHHHHHHHTT--HHHHHHHHHHHHHHHHHTTS--

Sequence (106 aa):
MLRELYRWYRRNERISANVRRDRELVPALDALIADTGDAKTAELARALAAGFGNRGRPRRAVRAAVSLALDFWTWRRLAREGLDDSPAARLMADAVRAAARKNARS

Foldseek 3Di:
DLLVLLVVCVVCVVVVVVLVVCLVVDVVSVVVCCVPVVVVQLVVLQVQLVVLDDDDPLSVLLSVLSSLSNDSVNSVVVVVVVDDSVRSNVVSVVSSVVSSVVVVPD